Protein AF-A0A662H634-F1 (afdb_monomer)

Structure (mmCIF, N/CA/C/O backbone):
data_AF-A0A662H634-F1
#
_entry.id   AF-A0A662H634-F1
#
loop_
_atom_site.group_PDB
_atom_site.id
_atom_site.type_symbol
_atom_site.label_atom_id
_atom_site.label_alt_id
_atom_site.label_comp_id
_atom_site.label_asym_id
_atom_site.label_entity_id
_atom_site.label_seq_id
_atom_site.pdbx_PDB_ins_code
_atom_site.Cartn_x
_atom_site.Cartn_y
_atom_site.Cartn_z
_atom_site.occupancy
_atom_site.B_iso_or_equiv
_atom_site.auth_seq_id
_atom_site.auth_comp_id
_atom_site.auth_asym_id
_atom_site.auth_atom_id
_atom_site.pdbx_PDB_model_num
ATOM 1 N N . MET A 1 1 ? 1.877 15.555 -42.019 1.00 39.81 1 MET A N 1
ATOM 2 C CA . MET A 1 1 ? 2.859 14.702 -41.319 1.00 39.81 1 MET A CA 1
ATOM 3 C C . MET A 1 1 ? 2.827 15.100 -39.846 1.00 39.81 1 MET A C 1
ATOM 5 O O . MET A 1 1 ? 3.557 15.988 -39.436 1.00 39.81 1 MET A O 1
ATOM 9 N N . MET A 1 2 ? 1.861 14.572 -39.091 1.00 34.72 2 MET A N 1
ATOM 10 C CA . MET A 1 2 ? 1.722 14.847 -37.657 1.00 34.72 2 MET A CA 1
ATOM 11 C C . MET A 1 2 ? 2.423 13.719 -36.911 1.00 34.72 2 MET A C 1
ATOM 13 O O . MET A 1 2 ? 2.082 12.555 -37.086 1.00 34.72 2 MET A O 1
ATOM 17 N N . THR A 1 3 ? 3.458 14.060 -36.155 1.00 41.88 3 THR A N 1
ATOM 18 C CA . THR A 1 3 ? 4.198 13.110 -35.330 1.00 41.88 3 THR A CA 1
ATOM 19 C C . THR A 1 3 ? 3.348 12.722 -34.128 1.00 41.88 3 THR A C 1
ATOM 21 O O . THR A 1 3 ? 3.136 13.541 -33.231 1.00 41.88 3 THR A O 1
ATOM 24 N N . ASP A 1 4 ? 2.897 11.470 -34.111 1.00 47.62 4 ASP A N 1
ATOM 25 C CA . ASP A 1 4 ? 2.401 10.765 -32.931 1.00 47.62 4 ASP A CA 1
ATOM 26 C C . ASP A 1 4 ? 3.475 10.758 -31.832 1.00 47.62 4 ASP A C 1
ATOM 28 O O . ASP A 1 4 ? 4.291 9.846 -31.719 1.00 47.62 4 ASP A O 1
ATOM 32 N N . LYS A 1 5 ? 3.484 11.803 -31.001 1.00 41.69 5 LYS A N 1
ATOM 33 C CA . LYS A 1 5 ? 4.207 11.848 -29.722 1.00 41.69 5 LYS A CA 1
ATOM 34 C C . LYS A 1 5 ? 3.255 11.565 -28.557 1.00 41.69 5 LYS A C 1
ATOM 36 O O . LYS A 1 5 ? 3.166 12.338 -27.611 1.00 41.69 5 LYS A O 1
ATOM 41 N N . ARG A 1 6 ? 2.527 10.449 -28.620 1.00 43.12 6 ARG A N 1
ATOM 42 C CA . ARG A 1 6 ? 1.824 9.877 -27.458 1.00 43.12 6 ARG A CA 1
ATOM 43 C C . ARG A 1 6 ? 2.314 8.456 -27.212 1.00 43.12 6 ARG A C 1
ATOM 45 O O . ARG A 1 6 ? 1.609 7.487 -27.463 1.00 43.12 6 ARG A O 1
ATOM 52 N N . LYS A 1 7 ? 3.560 8.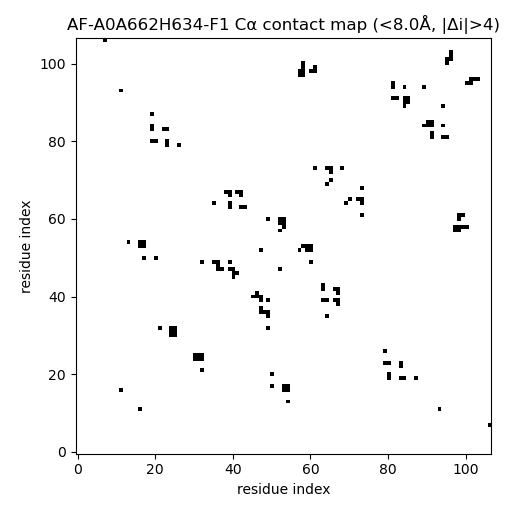337 -26.764 1.00 44.69 7 LYS A N 1
ATOM 53 C CA . LYS A 1 7 ? 4.118 7.099 -26.212 1.00 44.69 7 LYS A CA 1
ATOM 54 C C . LYS A 1 7 ? 5.075 7.456 -25.080 1.00 44.69 7 LYS A C 1
ATOM 56 O O . LYS A 1 7 ? 6.254 7.627 -25.352 1.00 44.69 7 LYS A O 1
ATOM 61 N N . SER A 1 8 ? 4.551 7.579 -23.861 1.00 37.19 8 SER A N 1
ATOM 62 C CA . SER A 1 8 ? 5.270 7.257 -22.610 1.00 37.19 8 SER A CA 1
ATOM 63 C C . SER A 1 8 ? 4.442 7.540 -21.344 1.00 37.19 8 SER A C 1
ATOM 65 O O . SER A 1 8 ? 4.981 7.955 -20.329 1.00 37.19 8 SER A O 1
ATOM 67 N N . SER A 1 9 ? 3.137 7.260 -21.342 1.00 39.94 9 SER A N 1
ATOM 68 C CA . SER A 1 9 ? 2.510 6.789 -20.105 1.00 39.94 9 SER A CA 1
ATOM 69 C C . SER A 1 9 ? 2.287 5.297 -20.296 1.00 39.94 9 SER A C 1
ATOM 71 O O . SER A 1 9 ? 1.316 4.850 -20.906 1.00 39.94 9 SER A O 1
ATOM 73 N N . GLU A 1 10 ? 3.268 4.494 -19.886 1.00 45.38 10 GLU A N 1
ATOM 74 C CA . GLU A 1 10 ? 2.997 3.081 -19.650 1.00 45.38 10 GLU A CA 1
ATOM 75 C C . GLU A 1 10 ? 1.942 3.036 -18.546 1.00 45.38 10 GLU A C 1
ATOM 77 O O . GLU A 1 10 ? 2.260 3.136 -17.364 1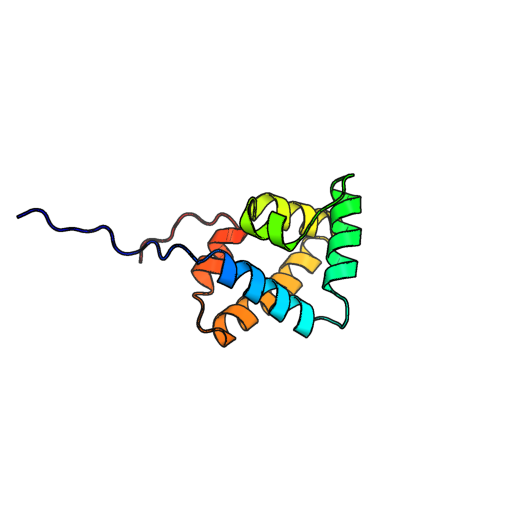.00 45.38 10 GLU A O 1
ATOM 82 N N . ASN A 1 11 ? 0.670 2.959 -18.944 1.00 50.41 11 ASN A N 1
ATOM 83 C CA . ASN A 1 11 ? -0.420 2.579 -18.063 1.00 50.41 11 ASN A CA 1
ATOM 84 C C . ASN A 1 11 ? 0.027 1.285 -17.384 1.00 50.41 11 ASN A C 1
ATOM 86 O O . ASN A 1 11 ? 0.078 0.235 -18.031 1.00 50.41 11 ASN A O 1
ATOM 90 N N . ILE A 1 12 ? 0.427 1.366 -16.114 1.00 59.72 12 ILE A N 1
ATOM 91 C CA . ILE A 1 12 ? 0.745 0.179 -15.333 1.00 59.72 12 ILE A CA 1
ATOM 92 C C . ILE A 1 12 ? -0.548 -0.628 -15.309 1.00 59.72 12 ILE A C 1
ATOM 94 O O . ILE A 1 12 ? -1.547 -0.206 -14.732 1.00 59.72 12 ILE A O 1
ATOM 98 N N . ASP A 1 13 ? -0.536 -1.755 -16.014 1.00 73.56 13 ASP A N 1
ATOM 99 C CA . ASP A 1 13 ? -1.651 -2.688 -16.064 1.00 73.56 13 ASP A CA 1
ATOM 100 C C . ASP A 1 13 ? -2.099 -2.998 -14.629 1.00 73.56 13 ASP A C 1
ATOM 102 O O . ASP A 1 13 ? -1.294 -3.418 -13.794 1.00 73.56 13 ASP A O 1
ATOM 106 N N . GLY A 1 14 ? -3.379 -2.766 -14.333 1.00 73.06 14 GLY A N 1
ATOM 107 C CA . GLY A 1 14 ? -3.935 -2.950 -12.996 1.00 73.06 14 GLY A CA 1
ATOM 108 C C . GLY A 1 14 ? -3.701 -4.350 -12.426 1.00 73.06 14 GLY A C 1
ATOM 109 O O . GLY A 1 14 ? -3.519 -4.509 -11.218 1.00 73.06 14 GLY A O 1
ATOM 110 N N . SER A 1 15 ? -3.608 -5.364 -13.292 1.00 80.50 15 SER A N 1
ATOM 111 C CA . SER A 1 15 ? -3.259 -6.727 -12.886 1.00 80.50 15 SER A CA 1
ATOM 112 C C . SER A 1 15 ? -1.840 -6.823 -12.304 1.00 80.50 15 SER A C 1
ATOM 114 O O . SER A 1 15 ? -1.627 -7.533 -11.318 1.00 80.50 15 SER A O 1
ATOM 116 N N . LYS A 1 16 ? -0.890 -6.035 -12.825 1.00 88.31 16 LYS A N 1
ATOM 117 C CA . LYS A 1 16 ? 0.495 -5.963 -12.338 1.00 88.31 16 LYS A CA 1
ATOM 118 C C . LYS A 1 16 ? 0.601 -5.251 -10.992 1.00 88.31 16 LYS A C 1
ATOM 120 O O . LYS A 1 16 ? 1.440 -5.642 -10.186 1.00 88.31 16 LYS A O 1
ATOM 125 N N . VAL A 1 17 ? -0.250 -4.257 -10.715 1.00 88.25 17 VAL A N 1
ATOM 126 C CA . VAL A 1 17 ? -0.304 -3.592 -9.395 1.00 88.25 17 VAL A CA 1
ATOM 127 C C . VAL A 1 17 ? -0.755 -4.578 -8.319 1.00 88.25 17 VAL A C 1
ATOM 129 O O . VAL A 1 17 ? -0.113 -4.705 -7.277 1.00 88.25 17 VAL A O 1
ATOM 132 N N . VAL A 1 18 ? -1.822 -5.335 -8.590 1.00 92.94 18 VAL A N 1
ATOM 133 C CA . VAL A 1 18 ? -2.321 -6.355 -7.659 1.00 92.94 18 VAL A CA 1
ATOM 134 C C 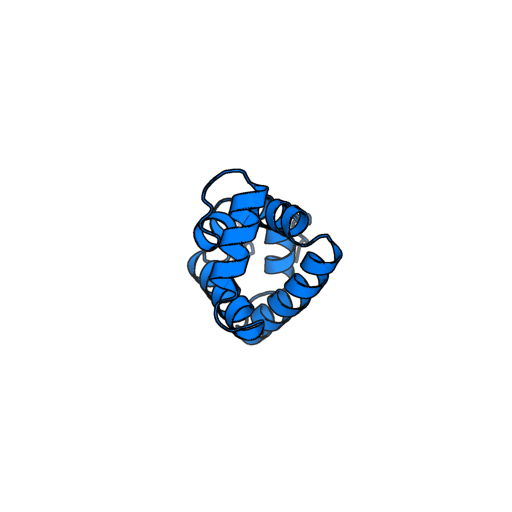. VAL A 1 18 ? -1.280 -7.452 -7.439 1.00 92.94 18 VAL A C 1
ATOM 136 O O . VAL A 1 18 ? -1.032 -7.844 -6.297 1.00 92.94 18 VAL A O 1
ATOM 139 N N . GLU A 1 19 ? -0.637 -7.937 -8.504 1.00 95.38 19 GLU A N 1
ATOM 140 C CA . GLU A 1 19 ? 0.426 -8.939 -8.387 1.00 95.38 19 GLU A CA 1
ATOM 141 C C . GLU A 1 19 ? 1.624 -8.412 -7.584 1.00 95.38 19 GLU A C 1
ATOM 143 O O . GLU A 1 19 ? 2.136 -9.119 -6.713 1.00 95.38 19 GLU A O 1
ATOM 148 N N . LEU A 1 20 ? 2.034 -7.163 -7.820 1.00 95.56 20 LEU A N 1
ATOM 149 C CA . LEU A 1 20 ? 3.108 -6.507 -7.080 1.00 95.56 20 LEU A CA 1
ATOM 150 C C . LEU A 1 20 ? 2.809 -6.460 -5.579 1.00 95.56 20 LEU A C 1
ATOM 152 O O . LEU A 1 20 ? 3.666 -6.821 -4.769 1.00 95.56 20 LEU A O 1
ATOM 156 N N . ILE A 1 21 ? 1.594 -6.066 -5.197 1.00 95.44 21 ILE A N 1
ATOM 157 C CA . ILE A 1 21 ? 1.186 -6.009 -3.788 1.00 95.44 21 ILE A CA 1
ATOM 158 C C . ILE A 1 21 ? 1.146 -7.410 -3.185 1.00 95.44 21 ILE A C 1
ATOM 160 O O . ILE A 1 21 ? 1.713 -7.620 -2.117 1.00 95.44 21 ILE A O 1
ATOM 164 N N . ARG A 1 22 ? 0.573 -8.398 -3.884 1.00 95.69 22 ARG A N 1
ATOM 165 C CA . ARG A 1 22 ? 0.578 -9.799 -3.427 1.00 95.69 22 ARG A CA 1
ATOM 166 C C . ARG A 1 22 ? 1.994 -10.311 -3.175 1.00 95.69 22 ARG A C 1
ATOM 168 O O . ARG A 1 22 ? 2.259 -10.880 -2.117 1.00 95.69 22 ARG A O 1
ATOM 175 N N . LYS A 1 23 ? 2.923 -10.089 -4.111 1.00 96.25 23 LYS A N 1
ATOM 176 C CA . LYS A 1 23 ? 4.320 -10.520 -3.946 1.00 96.25 23 LYS A CA 1
ATOM 177 C C . LYS A 1 23 ? 5.010 -9.784 -2.805 1.00 96.25 23 LYS A C 1
ATOM 179 O O . LYS A 1 23 ? 5.686 -10.427 -2.005 1.00 96.25 23 LYS A O 1
ATOM 184 N N . THR A 1 24 ? 4.796 -8.478 -2.685 1.00 96.69 24 THR A N 1
ATOM 185 C CA . THR A 1 24 ? 5.330 -7.665 -1.581 1.00 96.69 24 THR A CA 1
ATOM 186 C C . THR A 1 24 ? 4.857 -8.210 -0.237 1.00 96.69 24 THR A C 1
ATOM 188 O O . THR A 1 24 ? 5.668 -8.492 0.641 1.00 96.69 24 THR A O 1
ATOM 191 N N . ASN A 1 25 ? 3.559 -8.466 -0.109 1.00 96.19 25 ASN A N 1
ATOM 192 C CA . ASN A 1 25 ? 2.944 -8.977 1.109 1.00 96.19 25 ASN A CA 1
ATOM 193 C C . ASN A 1 25 ? 3.453 -10.379 1.464 1.00 96.19 25 ASN A C 1
ATOM 195 O O . ASN A 1 25 ? 3.791 -10.635 2.618 1.00 96.19 25 ASN A O 1
ATOM 199 N N . SER A 1 26 ? 3.621 -11.252 0.466 1.00 94.75 26 SER A N 1
ATOM 200 C CA . SER A 1 26 ? 4.178 -12.596 0.662 1.00 94.75 26 SER A CA 1
ATOM 201 C C . SER A 1 26 ? 5.629 -12.599 1.168 1.00 94.75 26 SER A C 1
ATOM 203 O O . SER A 1 26 ? 6.029 -13.528 1.867 1.00 94.75 26 SER A O 1
ATOM 205 N N . LYS A 1 27 ? 6.410 -11.552 0.857 1.00 95.38 27 LYS A N 1
ATOM 206 C CA . LYS A 1 27 ? 7.790 -11.372 1.340 1.00 95.38 27 LYS A CA 1
ATOM 207 C C . LYS A 1 27 ? 7.866 -10.840 2.769 1.00 95.38 27 LYS A C 1
ATOM 209 O O . LYS A 1 27 ? 8.893 -11.029 3.413 1.00 95.38 27 LYS A O 1
ATOM 214 N N . LEU A 1 28 ? 6.831 -10.146 3.242 1.00 93.94 28 LEU A N 1
ATOM 215 C CA . LEU A 1 28 ? 6.821 -9.542 4.575 1.00 93.94 28 LEU A CA 1
ATOM 216 C C . LEU A 1 28 ? 6.520 -10.581 5.650 1.00 93.94 28 LEU A C 1
ATOM 218 O O . LEU A 1 28 ? 7.284 -10.720 6.601 1.00 93.94 28 LEU A O 1
ATOM 222 N N . ALA A 1 29 ? 5.415 -11.308 5.499 1.00 91.56 29 ALA A N 1
ATOM 223 C CA . ALA A 1 29 ? 5.038 -12.376 6.412 1.00 91.56 29 ALA A CA 1
ATOM 224 C C . ALA A 1 29 ? 3.935 -13.260 5.811 1.00 91.56 29 ALA A C 1
ATOM 226 O O . ALA A 1 29 ? 3.110 -12.782 5.021 1.00 91.56 29 ALA A O 1
ATOM 227 N N . PRO A 1 30 ? 3.822 -14.523 6.258 1.00 90.62 30 PRO A N 1
ATOM 228 C CA . PRO A 1 30 ? 2.611 -15.302 6.047 1.00 90.62 30 PRO A CA 1
ATOM 229 C C . PRO A 1 30 ? 1.381 -14.529 6.536 1.00 90.62 30 PRO A C 1
ATOM 231 O O . PRO A 1 30 ? 1.378 -13.972 7.632 1.00 90.62 30 PRO A O 1
ATOM 234 N N . HIS A 1 31 ? 0.324 -14.507 5.723 1.00 90.12 31 HIS A N 1
ATOM 235 C CA . HIS A 1 31 ? -0.948 -13.839 6.031 1.00 90.12 31 HIS A CA 1
ATOM 236 C C . HIS A 1 31 ? -0.886 -12.315 6.214 1.00 90.12 31 HIS A C 1
ATOM 238 O O . HIS A 1 31 ? -1.870 -11.737 6.685 1.00 90.12 31 HIS A O 1
ATOM 244 N N . TRP A 1 32 ? 0.201 -11.655 5.801 1.00 94.81 32 TRP A N 1
ATOM 245 C CA . TRP A 1 32 ? 0.313 -10.198 5.873 1.00 94.81 32 TRP A CA 1
ATOM 246 C C . TRP A 1 32 ? -0.885 -9.483 5.228 1.00 94.81 32 TRP A C 1
ATOM 248 O O . TRP A 1 32 ? -1.404 -8.536 5.807 1.00 94.81 32 TRP A O 1
ATOM 258 N N . ASP A 1 33 ? -1.414 -9.999 4.112 1.00 95.00 33 ASP A N 1
ATOM 259 C CA . ASP A 1 33 ? -2.611 -9.456 3.450 1.00 95.00 33 ASP A CA 1
ATOM 260 C C . ASP A 1 33 ? -3.819 -9.321 4.391 1.00 95.00 33 ASP A C 1
ATOM 262 O O . ASP A 1 33 ? -4.538 -8.325 4.356 1.00 95.00 33 ASP A O 1
ATOM 266 N N . ARG A 1 34 ? -4.040 -10.314 5.266 1.00 95.38 34 ARG A N 1
ATOM 267 C CA . ARG A 1 34 ? -5.170 -10.315 6.208 1.00 95.38 34 ARG A CA 1
ATOM 268 C C . ARG A 1 34 ? -4.970 -9.286 7.310 1.00 95.38 34 ARG A C 1
ATOM 270 O O . ARG A 1 34 ? -5.922 -8.612 7.693 1.00 95.38 34 ARG A O 1
ATOM 277 N N . LEU A 1 35 ? -3.741 -9.169 7.811 1.00 96.19 35 LEU A N 1
ATOM 278 C CA . LEU A 1 35 ? -3.389 -8.196 8.840 1.00 96.19 35 LEU A CA 1
ATOM 279 C C . LEU A 1 35 ? -3.497 -6.770 8.286 1.00 96.19 35 LEU A C 1
ATOM 281 O O . LEU A 1 35 ? -4.134 -5.917 8.902 1.00 96.19 35 LEU A O 1
ATOM 285 N N . LEU A 1 36 ? -2.961 -6.544 7.087 1.00 97.12 36 LEU A N 1
ATOM 286 C CA . LEU A 1 36 ? -3.063 -5.282 6.366 1.00 97.12 36 LEU A CA 1
ATOM 287 C C . LEU A 1 36 ? -4.530 -4.885 6.150 1.00 97.12 36 LEU A C 1
ATOM 289 O O . LEU A 1 36 ? -4.933 -3.797 6.560 1.00 97.12 36 LEU A O 1
ATOM 293 N N . ALA A 1 37 ? -5.354 -5.790 5.609 1.00 97.44 37 ALA A N 1
ATOM 294 C CA . ALA A 1 37 ? -6.779 -5.542 5.398 1.00 97.44 37 ALA A CA 1
ATOM 295 C C . ALA A 1 37 ? -7.531 -5.256 6.704 1.00 97.44 37 ALA A C 1
ATOM 297 O O . ALA A 1 37 ? -8.345 -4.334 6.749 1.00 97.44 37 ALA A O 1
ATOM 298 N N . TYR A 1 38 ? -7.242 -5.989 7.784 1.00 98.06 38 TYR A N 1
ATOM 299 C CA . TYR A 1 38 ? -7.854 -5.757 9.093 1.00 98.06 38 TYR A CA 1
ATOM 300 C C . TYR A 1 38 ? -7.542 -4.355 9.632 1.00 98.06 38 TYR A C 1
ATOM 302 O O . TYR A 1 38 ? -8.460 -3.607 9.979 1.00 98.06 38 TYR A O 1
ATOM 310 N N . HIS A 1 39 ? -6.264 -3.973 9.682 1.00 98.25 39 HIS A N 1
ATOM 311 C CA . HIS A 1 39 ? -5.865 -2.681 10.240 1.00 98.25 39 HIS A CA 1
ATOM 312 C C . HIS A 1 39 ? -6.295 -1.507 9.359 1.00 98.25 39 HIS A C 1
ATOM 314 O O . HIS A 1 39 ? -6.787 -0.511 9.889 1.00 98.25 39 HIS A O 1
ATOM 320 N N . MET A 1 40 ? -6.208 -1.629 8.033 1.00 98.31 40 MET A N 1
ATOM 321 C CA . MET A 1 40 ? -6.717 -0.598 7.124 1.00 98.31 40 MET A CA 1
ATOM 322 C C . MET A 1 40 ? -8.240 -0.470 7.208 1.00 98.31 40 MET A C 1
ATOM 324 O O . MET A 1 40 ? -8.751 0.646 7.219 1.00 98.31 40 MET A O 1
ATOM 328 N N . SER A 1 41 ? -8.973 -1.577 7.369 1.00 98.44 41 SER A N 1
ATOM 329 C CA . SER A 1 41 ? -10.425 -1.530 7.596 1.00 98.44 41 SER A CA 1
ATOM 330 C C . SER A 1 41 ? -10.773 -0.807 8.902 1.00 98.44 41 SER A C 1
ATOM 332 O O . SER A 1 41 ? -11.687 0.017 8.950 1.00 98.44 41 SER A O 1
ATOM 334 N N . LYS A 1 42 ? -10.011 -1.057 9.977 1.00 98.25 42 LYS A N 1
ATOM 335 C CA . LYS A 1 42 ? -10.156 -0.325 11.246 1.00 98.25 42 LYS A CA 1
ATOM 336 C C . LYS A 1 42 ? -9.843 1.162 11.083 1.00 98.25 42 LYS A C 1
ATOM 338 O O . LYS A 1 42 ? -10.594 1.987 11.593 1.00 98.25 42 LYS A O 1
ATOM 343 N N . ALA A 1 43 ? -8.787 1.504 10.350 1.00 97.81 43 ALA A N 1
ATOM 344 C CA . ALA A 1 43 ? -8.410 2.885 10.066 1.00 97.81 43 ALA A CA 1
ATOM 345 C C . ALA A 1 43 ? -9.469 3.621 9.223 1.00 97.81 43 ALA A C 1
ATOM 347 O O . ALA A 1 43 ? -9.714 4.809 9.453 1.00 97.81 43 ALA A O 1
ATOM 348 N N . ALA A 1 44 ? -10.120 2.920 8.294 1.00 97.56 44 ALA A N 1
ATOM 349 C CA . ALA A 1 44 ? -11.167 3.458 7.430 1.00 97.56 44 ALA A CA 1
ATOM 350 C C . ALA A 1 44 ? -12.551 3.523 8.100 1.00 97.56 44 ALA A C 1
ATOM 352 O O . ALA A 1 44 ? -13.423 4.246 7.631 1.00 97.56 44 ALA A O 1
ATOM 353 N N . GLY A 1 45 ? -12.782 2.747 9.165 1.00 97.81 45 GLY A N 1
ATOM 354 C CA . GLY A 1 45 ? -14.113 2.576 9.757 1.00 97.81 45 GLY A CA 1
ATOM 355 C C . GLY A 1 45 ? -15.079 1.761 8.882 1.00 97.81 45 GLY A C 1
ATOM 356 O O . GLY A 1 45 ? -16.282 1.773 9.127 1.00 97.81 45 GLY A O 1
ATOM 357 N N . ARG A 1 46 ? -14.567 1.052 7.867 1.00 97.62 46 ARG A N 1
ATOM 358 C CA . ARG A 1 46 ? -15.329 0.227 6.913 1.00 97.62 46 ARG A CA 1
ATOM 359 C C . ARG A 1 46 ? -14.504 -0.975 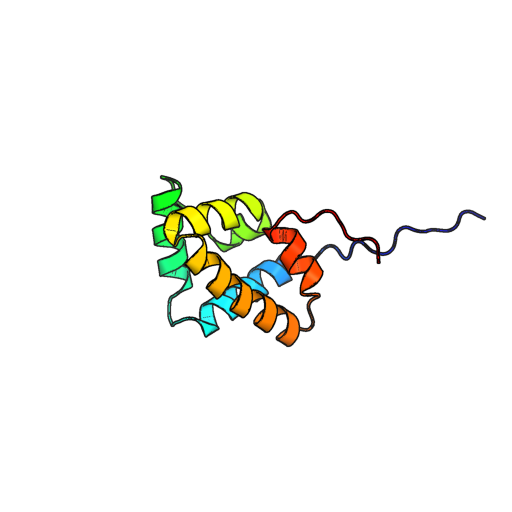6.462 1.00 97.62 46 ARG A C 1
ATOM 361 O O . ARG A 1 46 ? -13.290 -0.974 6.612 1.00 97.62 46 ARG A O 1
ATOM 368 N N . GLY A 1 47 ? -15.149 -1.981 5.874 1.00 96.81 47 GLY A N 1
ATOM 369 C CA . GLY A 1 47 ? -14.430 -3.070 5.209 1.00 96.81 47 GLY A CA 1
ATOM 370 C C . GLY A 1 47 ? -13.630 -2.554 4.009 1.00 96.81 47 GLY A C 1
ATOM 371 O O . GLY A 1 47 ? -14.162 -1.809 3.183 1.00 96.81 47 GLY A O 1
ATOM 372 N N . VAL A 1 48 ? -12.358 -2.943 3.929 1.00 96.62 48 VAL A N 1
ATOM 373 C CA . VAL A 1 48 ? -11.433 -2.586 2.848 1.00 96.62 48 VAL A CA 1
ATOM 374 C C . VAL A 1 48 ? -10.917 -3.860 2.183 1.00 96.62 48 VAL A C 1
ATOM 376 O O . VAL A 1 48 ? -10.301 -4.699 2.840 1.00 96.62 48 VAL A O 1
ATOM 379 N N . ASP A 1 49 ? -11.128 -3.978 0.870 1.00 97.00 49 ASP A N 1
ATOM 380 C CA . ASP A 1 49 ? -10.340 -4.874 0.022 1.00 97.00 49 ASP A CA 1
ATOM 381 C C . ASP A 1 49 ? -9.076 -4.124 -0.404 1.00 97.00 49 ASP A C 1
ATOM 383 O O . ASP A 1 49 ? -9.134 -3.142 -1.143 1.00 97.00 49 ASP A O 1
ATOM 387 N N . ILE A 1 50 ? -7.930 -4.568 0.105 1.00 95.94 50 ILE A N 1
ATOM 388 C CA . ILE A 1 50 ? -6.648 -3.885 -0.088 1.00 95.94 50 ILE A CA 1
ATOM 389 C C . ILE A 1 50 ? -6.170 -3.900 -1.544 1.00 95.94 50 ILE A C 1
ATOM 391 O O . ILE A 1 50 ? -5.439 -2.996 -1.941 1.00 95.94 50 ILE A O 1
ATOM 395 N N . TYR A 1 51 ? -6.572 -4.891 -2.344 1.00 95.00 51 TYR A N 1
ATOM 396 C CA . TYR A 1 51 ? -6.162 -4.984 -3.744 1.00 95.00 51 TYR A CA 1
ATOM 397 C C . TYR A 1 51 ? -7.026 -4.092 -4.623 1.00 95.00 51 TYR A C 1
ATOM 399 O O . TYR A 1 51 ? -6.500 -3.384 -5.479 1.00 95.00 51 TYR A O 1
ATOM 407 N N . ASP A 1 52 ? -8.339 -4.100 -4.386 1.00 94.25 52 ASP A N 1
ATOM 408 C CA . ASP A 1 52 ? -9.266 -3.204 -5.076 1.00 94.25 52 ASP A CA 1
ATOM 409 C C . ASP A 1 52 ? -8.954 -1.739 -4.747 1.00 94.25 52 ASP A C 1
ATOM 411 O O . ASP A 1 52 ? -8.893 -0.898 -5.644 1.00 94.25 52 ASP A O 1
ATOM 415 N N . LEU A 1 53 ? -8.663 -1.452 -3.472 1.00 93.81 53 LEU A N 1
ATOM 416 C CA . LEU A 1 53 ? -8.285 -0.120 -3.017 1.00 93.81 53 LEU A CA 1
ATOM 417 C C . LEU A 1 53 ? -6.995 0.357 -3.685 1.00 93.81 53 LEU A C 1
ATOM 419 O O . LEU A 1 53 ? -6.969 1.447 -4.238 1.00 93.81 53 LEU A O 1
ATOM 423 N N . ALA A 1 54 ? -5.942 -0.462 -3.692 1.00 92.12 54 ALA A N 1
ATOM 424 C CA . ALA A 1 54 ? -4.680 -0.069 -4.308 1.00 92.12 54 ALA A CA 1
ATOM 425 C C . ALA A 1 54 ? -4.768 0.151 -5.824 1.00 92.12 54 ALA A C 1
ATOM 427 O O . ALA A 1 54 ? -3.936 0.862 -6.380 1.00 92.12 54 ALA A O 1
ATOM 428 N N . LEU A 1 55 ? -5.739 -0.473 -6.493 1.00 89.94 55 LEU A N 1
ATOM 429 C CA . LEU A 1 55 ? -5.975 -0.287 -7.919 1.00 89.94 55 LEU A CA 1
ATOM 430 C C . LEU A 1 55 ? -6.793 0.978 -8.207 1.00 89.94 55 LEU A C 1
ATOM 432 O O . LEU A 1 55 ? -6.460 1.727 -9.121 1.00 89.94 55 LEU A O 1
ATOM 436 N N . LYS A 1 56 ? -7.885 1.185 -7.464 1.00 90.12 56 LYS A N 1
ATOM 437 C CA . LYS A 1 56 ? -8.848 2.266 -7.723 1.00 90.12 56 LYS A CA 1
ATOM 438 C C . LYS A 1 56 ? -8.435 3.591 -7.105 1.00 90.12 56 LYS A C 1
ATOM 440 O O . LYS A 1 56 ? -8.645 4.631 -7.719 1.00 90.12 56 LYS A O 1
ATOM 445 N N . ASP A 1 57 ? -7.872 3.541 -5.904 1.00 92.38 57 ASP A N 1
ATOM 446 C CA . ASP A 1 57 ? -7.433 4.714 -5.160 1.00 92.38 57 ASP A CA 1
ATOM 447 C C . ASP A 1 57 ? -6.108 4.430 -4.418 1.00 92.38 57 ASP A C 1
ATOM 449 O O . ASP A 1 57 ? -6.076 4.220 -3.199 1.00 92.38 57 ASP A O 1
ATOM 453 N N . PRO A 1 58 ? -4.974 4.420 -5.149 1.00 91.19 58 PRO A N 1
ATOM 454 C CA . PRO A 1 58 ? -3.647 4.241 -4.558 1.00 91.19 58 PRO A CA 1
ATOM 455 C C . PRO A 1 58 ? -3.314 5.287 -3.483 1.00 91.19 58 PRO A C 1
ATOM 457 O O . PRO A 1 58 ? -2.510 5.021 -2.585 1.00 91.19 58 PRO A O 1
ATOM 460 N N . LYS A 1 59 ? -3.938 6.472 -3.555 1.00 91.44 59 LYS A N 1
ATOM 461 C CA . LYS A 1 59 ? -3.776 7.532 -2.561 1.00 91.44 59 LYS A CA 1
ATOM 462 C C . LYS A 1 59 ? -4.450 7.137 -1.255 1.00 91.44 59 LYS A C 1
ATOM 464 O O . LYS A 1 59 ? -3.782 7.124 -0.223 1.00 91.44 59 LYS A O 1
ATOM 469 N N . GLU A 1 60 ? -5.728 6.761 -1.300 1.00 95.06 60 GLU A N 1
ATOM 470 C CA . GLU A 1 60 ? -6.442 6.278 -0.115 1.00 95.06 60 GLU A CA 1
ATOM 471 C C . GLU A 1 60 ? -5.752 5.028 0.457 1.00 95.06 60 GLU A C 1
ATOM 473 O O . GLU A 1 60 ? -5.623 4.901 1.675 1.00 95.06 60 GLU A O 1
ATOM 478 N N . PHE A 1 61 ? -5.211 4.145 -0.393 1.00 96.44 61 PHE A N 1
ATOM 479 C CA . PHE A 1 61 ? -4.386 3.022 0.062 1.00 96.44 61 PHE A CA 1
ATOM 480 C C . PHE A 1 61 ? -3.207 3.486 0.926 1.00 96.44 61 PHE A C 1
ATOM 482 O O . PHE A 1 61 ? -3.052 3.013 2.054 1.00 96.44 61 PHE A O 1
ATOM 489 N N . ARG A 1 62 ? -2.388 4.423 0.429 1.00 96.31 62 ARG A N 1
ATOM 490 C CA . ARG A 1 62 ? -1.242 4.972 1.171 1.00 96.31 62 ARG A CA 1
ATOM 491 C C . ARG A 1 62 ? -1.688 5.658 2.461 1.00 96.31 62 ARG A C 1
ATOM 493 O O . ARG A 1 62 ? -1.109 5.411 3.515 1.00 96.31 62 ARG A O 1
ATOM 500 N N . GLU A 1 63 ? -2.711 6.502 2.402 1.00 96.69 63 GLU A N 1
ATOM 501 C CA . GLU A 1 63 ? -3.200 7.253 3.563 1.00 96.69 63 GLU A CA 1
ATOM 502 C C . GLU A 1 63 ? -3.729 6.325 4.663 1.00 96.69 63 GLU A C 1
ATOM 504 O O . GLU A 1 63 ? -3.390 6.492 5.838 1.00 96.69 63 GLU A O 1
ATOM 509 N N . LEU A 1 64 ? -4.501 5.299 4.299 1.00 98.06 64 LEU A N 1
ATOM 510 C CA . LEU A 1 64 ? -4.984 4.299 5.248 1.00 98.06 64 LEU A CA 1
ATOM 511 C C . LEU A 1 64 ? -3.856 3.420 5.785 1.00 98.06 64 LEU A C 1
ATOM 513 O O . LEU A 1 64 ? -3.883 3.068 6.965 1.00 98.06 64 LEU A O 1
ATOM 517 N N . PHE A 1 65 ? -2.853 3.098 4.964 1.00 97.88 65 PHE A N 1
ATOM 518 C CA . PHE A 1 65 ? -1.656 2.403 5.427 1.00 97.88 65 PHE A CA 1
ATOM 519 C C . PHE A 1 65 ? -0.943 3.228 6.503 1.00 97.88 65 PHE A C 1
ATOM 521 O O . PHE A 1 65 ? -0.689 2.728 7.598 1.00 97.88 65 PHE A O 1
ATOM 528 N N . ILE A 1 66 ? -0.658 4.502 6.226 1.00 98.00 66 ILE A N 1
ATOM 529 C CA . ILE A 1 66 ? 0.008 5.413 7.167 1.00 98.00 66 ILE A CA 1
ATOM 530 C C . ILE A 1 66 ? -0.829 5.577 8.437 1.00 98.00 66 ILE A C 1
ATOM 532 O O . ILE A 1 66 ? -0.290 5.538 9.539 1.00 98.00 66 ILE A O 1
ATOM 536 N N . LYS A 1 67 ? -2.154 5.688 8.328 1.00 98.00 67 LYS A N 1
ATOM 537 C CA . LYS A 1 67 ? -3.032 5.762 9.502 1.00 98.00 67 LYS A CA 1
ATOM 538 C C . LYS A 1 67 ? -2.980 4.490 10.358 1.00 98.00 67 LYS A C 1
ATOM 540 O O . LYS A 1 67 ? -3.110 4.572 11.576 1.00 98.00 67 LYS A O 1
ATOM 545 N N . ALA A 1 68 ? -2.804 3.327 9.737 1.00 97.88 68 ALA A N 1
ATOM 546 C CA . ALA A 1 68 ? -2.750 2.037 10.416 1.00 97.88 68 ALA A CA 1
ATOM 547 C C . ALA A 1 68 ? -1.374 1.715 11.030 1.00 97.88 68 ALA A C 1
ATOM 549 O O . ALA A 1 68 ? -1.318 1.117 12.103 1.00 97.88 68 ALA A O 1
ATOM 550 N N . PHE A 1 69 ? -0.279 2.095 10.364 1.00 96.75 69 PHE A N 1
ATOM 551 C CA . PHE A 1 69 ? 1.083 1.642 10.693 1.00 96.75 69 PHE A CA 1
ATOM 552 C C . PHE A 1 69 ? 2.101 2.778 10.886 1.00 96.75 69 PHE A C 1
ATOM 554 O O . PHE A 1 69 ? 3.261 2.523 11.212 1.00 96.75 69 PHE A O 1
ATOM 561 N N . GLY A 1 70 ? 1.683 4.029 10.705 1.00 97.25 70 GLY A N 1
ATOM 562 C CA . GLY A 1 70 ? 2.531 5.216 10.755 1.00 97.25 70 GLY A CA 1
ATOM 563 C C . GLY A 1 70 ? 3.399 5.411 9.508 1.00 97.25 70 GLY A C 1
ATOM 564 O O . GLY A 1 70 ? 3.574 4.513 8.682 1.00 97.25 70 GLY A O 1
ATOM 565 N N . GLU A 1 71 ? 3.999 6.597 9.410 1.00 96.69 71 GLU A N 1
ATOM 566 C CA . GLU A 1 71 ? 4.913 6.974 8.320 1.00 96.69 71 GLU A CA 1
ATOM 567 C C . GLU A 1 71 ? 6.134 6.047 8.243 1.00 96.69 71 GLU A C 1
ATOM 569 O O . GLU A 1 71 ? 6.529 5.599 7.171 1.00 96.69 71 GLU A O 1
ATOM 574 N N . VAL A 1 72 ? 6.704 5.673 9.395 1.00 96.25 72 VAL A N 1
ATOM 575 C CA . VAL A 1 72 ? 7.845 4.741 9.444 1.00 96.25 72 VAL A CA 1
ATOM 576 C C . VAL A 1 72 ? 7.462 3.370 8.878 1.00 96.25 72 VAL A C 1
ATOM 578 O O . VAL A 1 72 ? 8.244 2.766 8.143 1.00 96.25 72 VAL A O 1
ATOM 581 N N . GLY A 1 73 ? 6.251 2.889 9.180 1.00 96.69 73 GLY A N 1
ATOM 582 C CA . GLY A 1 73 ? 5.729 1.647 8.615 1.00 96.69 73 GLY A 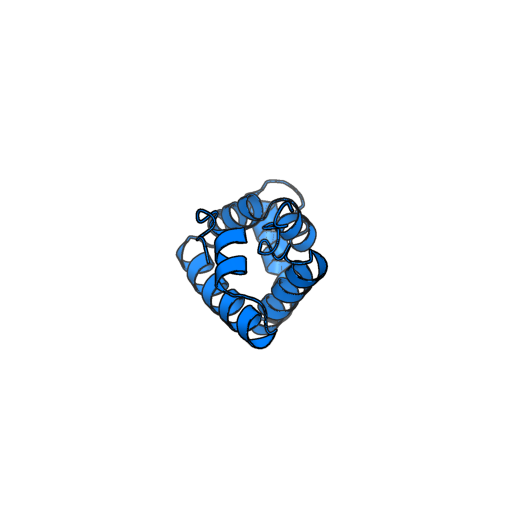CA 1
ATOM 583 C C . GLY A 1 73 ? 5.590 1.730 7.095 1.00 96.69 73 GLY A C 1
ATOM 584 O O . GLY A 1 73 ? 5.991 0.800 6.393 1.00 96.69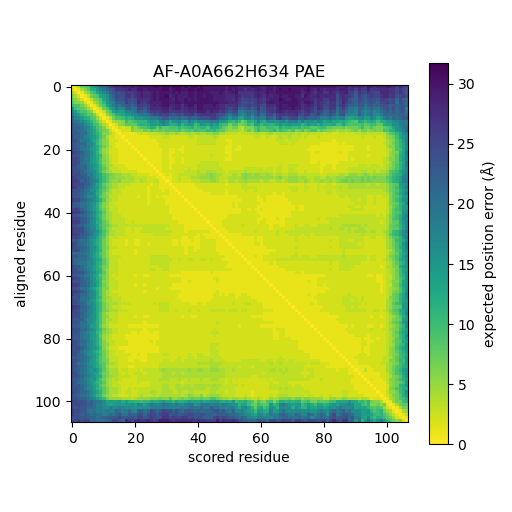 73 GLY A O 1
ATOM 585 N N . TRP A 1 74 ? 5.085 2.857 6.584 1.00 96.94 74 TRP A N 1
ATOM 586 C CA . TRP A 1 74 ? 4.987 3.104 5.146 1.00 96.94 74 TRP A CA 1
ATOM 587 C C . TRP A 1 74 ? 6.359 3.115 4.467 1.00 96.94 74 TRP A C 1
ATOM 589 O O . TRP A 1 74 ? 6.540 2.431 3.463 1.00 96.94 74 TRP A O 1
ATOM 599 N N . GLU A 1 75 ? 7.357 3.795 5.032 1.00 96.06 75 GLU A N 1
ATOM 600 C CA . GLU A 1 75 ? 8.713 3.829 4.467 1.00 96.06 75 GLU A CA 1
ATOM 601 C C . GLU A 1 75 ? 9.356 2.440 4.374 1.00 96.06 75 GLU A C 1
ATOM 603 O O . GLU A 1 75 ? 10.025 2.118 3.386 1.00 96.06 75 GLU A O 1
ATOM 608 N N . LEU A 1 76 ? 9.146 1.588 5.380 1.00 96.06 76 LEU A N 1
ATOM 609 C CA . LEU A 1 76 ? 9.631 0.208 5.357 1.00 96.06 76 LEU A CA 1
ATOM 610 C C . LEU A 1 76 ? 8.897 -0.627 4.305 1.00 96.06 76 LEU A C 1
ATOM 612 O O . LEU A 1 76 ? 9.543 -1.309 3.506 1.00 96.06 76 LEU A O 1
ATOM 616 N N . TYR A 1 77 ? 7.568 -0.535 4.261 1.00 96.62 77 TYR A N 1
ATOM 617 C CA . TYR A 1 77 ? 6.750 -1.218 3.261 1.00 96.62 77 TYR A CA 1
ATOM 618 C C . TYR A 1 77 ? 7.146 -0.810 1.839 1.00 96.62 77 TYR A C 1
ATOM 620 O O . TYR A 1 77 ? 7.405 -1.662 0.988 1.00 96.62 77 TYR A O 1
ATOM 628 N N . LYS A 1 78 ? 7.297 0.494 1.603 1.00 95.31 78 LYS A N 1
ATOM 629 C CA . LYS A 1 78 ? 7.695 1.085 0.326 1.00 95.31 78 LYS A CA 1
ATOM 630 C C . LYS A 1 78 ? 9.036 0.554 -0.168 1.00 95.31 78 LYS A C 1
ATOM 632 O O . LYS A 1 78 ? 9.165 0.233 -1.345 1.00 95.31 78 LYS A O 1
ATOM 637 N N . ARG A 1 79 ? 10.030 0.377 0.707 1.00 96.19 79 ARG A N 1
ATOM 638 C CA . ARG A 1 79 ? 11.323 -0.226 0.321 1.00 96.19 79 ARG A CA 1
ATOM 639 C C . ARG A 1 79 ? 11.161 -1.649 -0.209 1.00 96.19 79 ARG A C 1
ATOM 641 O O . ARG A 1 79 ? 11.786 -2.002 -1.208 1.00 96.19 79 ARG A O 1
ATOM 648 N N . VAL A 1 80 ? 10.318 -2.457 0.433 1.00 97.25 80 VAL A N 1
ATOM 649 C CA . VAL A 1 80 ? 10.042 -3.832 -0.013 1.00 97.25 80 VAL A CA 1
ATOM 650 C C . VAL A 1 80 ? 9.222 -3.830 -1.304 1.00 97.25 80 VAL A C 1
ATOM 652 O O . VAL A 1 8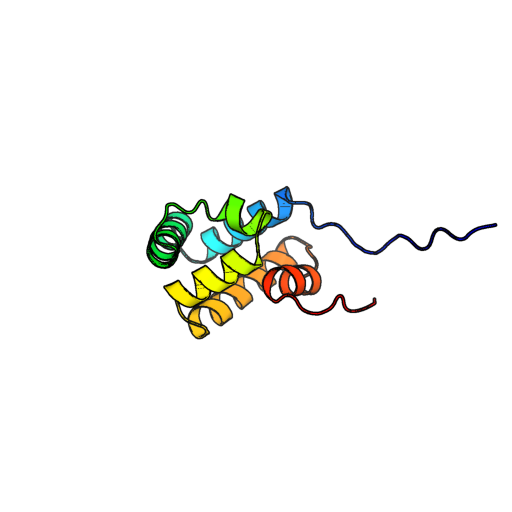0 ? 9.532 -4.600 -2.214 1.00 97.25 80 VAL A O 1
ATOM 655 N N . LEU A 1 81 ? 8.246 -2.928 -1.424 1.00 96.44 81 LEU A N 1
ATOM 656 C CA . LEU A 1 81 ? 7.435 -2.730 -2.626 1.00 96.44 81 LEU A CA 1
ATOM 657 C C . LEU A 1 81 ? 8.306 -2.386 -3.840 1.00 96.44 81 LEU A C 1
ATOM 659 O O . LEU A 1 81 ? 8.235 -3.063 -4.861 1.00 96.44 81 LEU A O 1
ATOM 663 N N . LEU A 1 82 ? 9.181 -1.383 -3.721 1.00 95.69 82 LEU A N 1
ATOM 664 C CA . LEU A 1 82 ? 10.059 -0.945 -4.811 1.00 95.69 82 LEU A CA 1
ATOM 665 C C . LEU A 1 82 ? 11.082 -2.015 -5.194 1.00 95.69 82 LEU A C 1
ATOM 667 O O . LEU A 1 82 ? 11.334 -2.229 -6.378 1.00 95.69 82 LEU A O 1
ATOM 671 N N . ARG A 1 83 ? 11.634 -2.739 -4.214 1.00 96.94 83 ARG A N 1
ATOM 672 C CA . ARG A 1 83 ? 12.502 -3.888 -4.495 1.00 96.94 83 ARG A CA 1
ATOM 673 C C . ARG A 1 83 ? 11.751 -4.974 -5.268 1.00 96.94 83 ARG A C 1
ATOM 675 O O . ARG A 1 83 ? 12.280 -5.507 -6.237 1.00 96.94 83 ARG A O 1
ATOM 682 N N . THR A 1 84 ? 10.525 -5.284 -4.855 1.00 96.62 84 THR A N 1
ATOM 683 C CA . THR A 1 84 ? 9.683 -6.289 -5.520 1.00 96.62 84 THR A CA 1
ATOM 684 C C . THR A 1 84 ? 9.312 -5.849 -6.937 1.00 96.62 84 THR A C 1
ATOM 686 O O . THR A 1 84 ? 9.335 -6.670 -7.848 1.00 96.62 84 THR A O 1
ATOM 689 N N 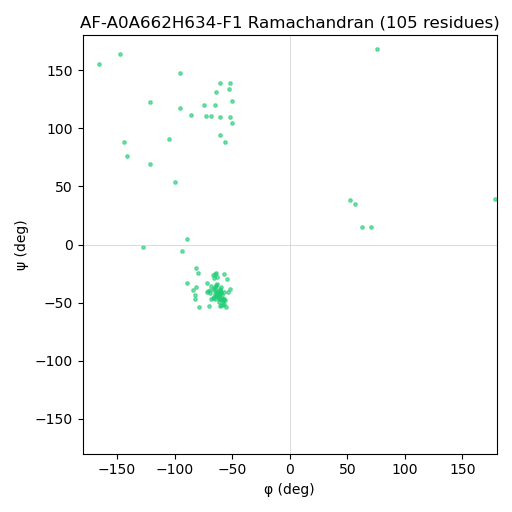. ALA A 1 85 ? 9.056 -4.555 -7.150 1.00 94.94 85 ALA A N 1
ATOM 690 C CA . ALA A 1 85 ? 8.815 -3.989 -8.474 1.00 94.94 85 ALA A CA 1
ATOM 691 C C . ALA A 1 85 ? 10.012 -4.217 -9.410 1.00 94.94 85 ALA A C 1
ATOM 693 O O . ALA A 1 85 ? 9.825 -4.742 -10.507 1.00 94.94 85 ALA A O 1
ATOM 694 N N . SER A 1 86 ? 11.236 -3.929 -8.952 1.00 94.31 86 SER A N 1
ATOM 695 C CA . SER A 1 86 ? 12.457 -4.197 -9.724 1.00 94.31 86 SER A CA 1
ATOM 696 C C . SER A 1 86 ? 12.617 -5.678 -10.074 1.00 94.31 86 SER A C 1
ATOM 698 O O . SER A 1 86 ? 12.927 -6.012 -11.212 1.00 94.31 86 SER A O 1
ATOM 700 N N . GLU A 1 87 ? 12.365 -6.583 -9.124 1.00 96.12 87 GLU A N 1
ATOM 701 C CA . GLU A 1 87 ? 12.434 -8.036 -9.355 1.00 96.12 87 GLU A CA 1
ATOM 702 C C . GLU A 1 87 ? 11.374 -8.535 -10.356 1.00 96.12 87 GLU A C 1
ATOM 704 O O . GLU A 1 87 ? 11.566 -9.556 -11.014 1.00 96.12 87 GLU A O 1
ATOM 709 N N . MET A 1 88 ? 10.261 -7.811 -10.495 1.00 93.88 88 MET A N 1
ATOM 710 C CA . MET A 1 88 ? 9.205 -8.075 -11.475 1.00 93.88 88 MET A CA 1
ATOM 711 C C . MET A 1 88 ? 9.430 -7.371 -12.824 1.00 93.88 88 MET A C 1
ATOM 713 O O . MET A 1 88 ? 8.560 -7.451 -13.691 1.00 93.88 88 MET A O 1
ATOM 717 N N . ASN A 1 89 ? 10.566 -6.692 -13.019 1.00 92.75 89 ASN A N 1
ATOM 718 C CA . ASN A 1 89 ? 10.843 -5.838 -14.181 1.00 92.75 89 ASN A CA 1
ATOM 719 C C . ASN A 1 89 ? 9.795 -4.723 -14.381 1.00 92.75 89 ASN A C 1
ATOM 721 O O . ASN A 1 89 ? 9.456 -4.368 -15.509 1.00 92.75 89 ASN A O 1
ATOM 725 N N . LEU A 1 90 ? 9.256 -4.181 -13.286 1.00 90.75 90 LEU A N 1
ATOM 726 C CA . LEU A 1 90 ? 8.384 -3.005 -13.290 1.00 90.75 90 LEU A CA 1
ATOM 727 C C . LEU A 1 90 ? 9.206 -1.748 -13.005 1.00 90.75 90 LEU A C 1
ATOM 729 O O . LEU A 1 90 ? 10.159 -1.801 -12.232 1.00 90.75 90 LEU A O 1
ATOM 733 N N . ASN A 1 91 ? 8.809 -0.607 -13.579 1.00 89.19 91 ASN A N 1
ATOM 734 C CA . ASN A 1 91 ? 9.463 0.679 -13.335 1.00 89.19 91 ASN A CA 1
ATOM 735 C C . ASN A 1 91 ? 9.221 1.155 -11.883 1.00 89.19 91 ASN A C 1
ATOM 737 O O . ASN A 1 91 ? 8.099 1.569 -11.569 1.00 89.19 91 ASN A O 1
ATOM 741 N N . PRO A 1 92 ? 10.241 1.176 -10.999 1.00 87.50 92 PRO A N 1
ATOM 742 C CA . PRO A 1 92 ? 10.052 1.560 -9.601 1.00 87.50 92 PRO A CA 1
ATOM 743 C C . PRO A 1 92 ? 9.649 3.028 -9.435 1.00 87.50 92 PRO A C 1
ATOM 745 O O . PRO A 1 92 ? 8.936 3.354 -8.492 1.00 87.50 92 PRO A O 1
ATOM 748 N N . ILE A 1 93 ? 10.059 3.912 -10.353 1.00 87.00 93 ILE A N 1
ATOM 749 C CA . ILE A 1 93 ? 9.679 5.331 -10.318 1.00 87.00 93 ILE A CA 1
ATOM 750 C C . ILE A 1 93 ? 8.189 5.480 -10.634 1.00 87.00 93 ILE A C 1
ATOM 752 O O . ILE A 1 93 ? 7.501 6.225 -9.946 1.00 87.00 93 ILE A O 1
ATOM 756 N N . GLY A 1 94 ? 7.676 4.726 -11.612 1.00 87.06 94 GLY A N 1
ATOM 757 C CA . GLY A 1 94 ? 6.243 4.695 -11.922 1.00 87.06 94 GLY A CA 1
ATOM 758 C C . GLY A 1 94 ? 5.404 4.179 -10.749 1.00 87.06 94 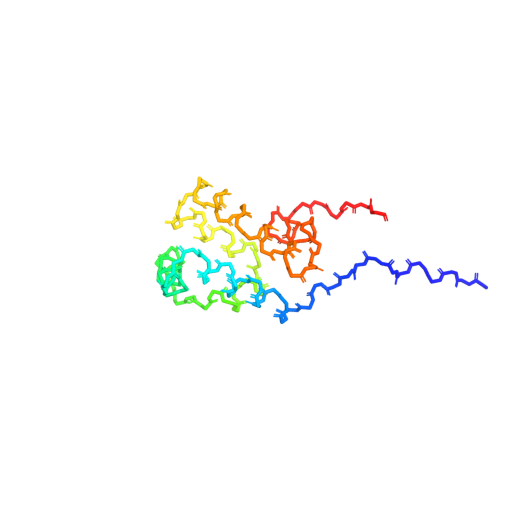GLY A C 1
ATOM 759 O O . GLY A 1 94 ? 4.381 4.768 -10.416 1.00 87.06 94 GLY A O 1
ATOM 760 N N . ILE A 1 95 ? 5.877 3.132 -10.061 1.00 89.50 95 ILE A N 1
ATOM 761 C CA . ILE A 1 95 ? 5.240 2.626 -8.833 1.00 89.50 95 ILE A CA 1
ATOM 762 C C . ILE A 1 95 ? 5.283 3.669 -7.714 1.00 89.50 95 ILE A C 1
ATOM 764 O O . ILE A 1 95 ? 4.283 3.884 -7.038 1.00 89.50 95 ILE A O 1
ATOM 768 N N . LEU A 1 96 ? 6.420 4.336 -7.513 1.00 89.00 96 LEU A N 1
ATOM 769 C CA . LEU A 1 96 ? 6.533 5.382 -6.503 1.00 89.00 96 LEU A CA 1
ATOM 770 C C . LEU A 1 96 ? 5.573 6.540 -6.795 1.00 89.00 96 LEU A C 1
ATOM 772 O O . LEU A 1 96 ? 4.849 6.965 -5.901 1.00 89.00 96 LEU A O 1
ATOM 776 N N . ALA A 1 97 ? 5.535 7.014 -8.042 1.00 87.56 97 ALA A N 1
ATOM 777 C CA . ALA A 1 97 ? 4.646 8.087 -8.470 1.00 87.56 97 ALA A CA 1
ATOM 778 C C . ALA A 1 97 ? 3.167 7.721 -8.279 1.00 87.56 97 ALA A C 1
ATOM 780 O O . ALA A 1 97 ? 2.397 8.564 -7.825 1.00 87.56 97 ALA A O 1
ATOM 781 N N . LEU A 1 98 ? 2.792 6.460 -8.534 1.00 87.94 98 LEU A N 1
ATOM 782 C CA . LEU A 1 98 ? 1.433 5.957 -8.324 1.00 87.94 98 LEU A CA 1
ATOM 783 C C . LEU A 1 98 ? 0.957 6.151 -6.876 1.00 87.94 98 LEU A C 1
ATOM 785 O O . LEU A 1 98 ? -0.158 6.616 -6.660 1.00 87.94 98 LEU A O 1
ATOM 789 N N . PHE A 1 99 ? 1.791 5.806 -5.891 1.00 87.06 99 PHE A N 1
ATOM 790 C CA . PHE A 1 99 ? 1.403 5.864 -4.477 1.00 87.06 99 PHE A CA 1
ATOM 791 C C . PHE A 1 99 ? 1.694 7.214 -3.811 1.00 87.06 99 PHE A C 1
ATOM 793 O O . PHE A 1 99 ? 0.945 7.623 -2.931 1.00 87.06 99 PHE A O 1
ATOM 800 N N . GLU A 1 100 ? 2.757 7.916 -4.204 1.00 82.75 100 GLU A N 1
ATOM 801 C CA . GLU A 1 100 ? 3.165 9.193 -3.593 1.00 82.75 100 GLU A CA 1
ATOM 802 C C . GLU A 1 100 ? 2.594 10.424 -4.317 1.00 82.75 100 GLU A C 1
ATOM 804 O O . GLU A 1 100 ? 2.790 11.543 -3.851 1.00 82.75 100 GLU A O 1
ATOM 809 N N . GLN A 1 101 ? 1.907 10.243 -5.452 1.00 68.94 101 GLN A N 1
ATOM 810 C CA . GLN A 1 101 ? 1.436 11.334 -6.318 1.00 68.94 101 GLN A CA 1
ATOM 811 C C . GLN A 1 101 ? 2.550 12.318 -6.701 1.00 68.94 101 GLN A C 1
ATOM 813 O O . GLN A 1 101 ? 2.336 13.530 -6.774 1.00 68.94 101 GLN A O 1
ATOM 818 N N . LEU A 1 102 ? 3.758 11.800 -6.947 1.00 59.41 102 LEU A N 1
ATOM 819 C CA . LEU A 1 102 ? 4.827 12.618 -7.512 1.00 59.41 102 LEU A CA 1
ATOM 820 C C . LEU A 1 102 ? 4.363 13.143 -8.880 1.00 59.41 102 LEU A C 1
ATOM 822 O O . LEU A 1 102 ? 3.748 12.377 -9.628 1.00 59.41 102 LEU A O 1
ATOM 826 N N . PRO A 1 103 ? 4.638 14.417 -9.223 1.00 49.81 103 PRO A N 1
ATOM 827 C CA . PRO A 1 103 ? 4.359 14.912 -10.564 1.00 49.81 103 PRO A CA 1
ATOM 828 C C . PRO A 1 103 ? 4.999 13.967 -11.584 1.00 49.81 103 PRO A C 1
ATOM 830 O O . PRO A 1 103 ? 6.116 13.494 -11.354 1.00 49.81 103 PRO A O 1
ATOM 833 N N . GLU A 1 104 ? 4.289 13.669 -12.679 1.00 48.84 104 GLU A N 1
ATOM 834 C CA . GLU A 1 104 ? 4.839 12.862 -13.770 1.00 48.84 104 GLU A CA 1
ATOM 835 C C . GLU A 1 104 ? 6.185 13.469 -14.186 1.00 48.84 104 GLU A C 1
ATOM 837 O O . GLU A 1 104 ? 6.254 14.583 -14.705 1.00 48.84 104 GLU A O 1
ATOM 842 N N . MET A 1 105 ? 7.274 12.765 -13.876 1.00 42.94 105 MET A N 1
ATOM 843 C CA . MET A 1 105 ? 8.611 13.200 -14.253 1.00 42.94 105 MET A CA 1
ATOM 844 C C . MET A 1 105 ? 8.757 12.936 -15.754 1.00 42.94 105 MET A C 1
ATOM 846 O O . MET A 1 105 ? 8.613 11.782 -16.167 1.00 42.94 105 MET A O 1
ATOM 850 N N . PRO A 1 106 ? 9.013 13.966 -16.580 1.00 39.19 106 PRO A N 1
ATOM 851 C CA . PRO A 1 106 ? 9.209 13.763 -18.005 1.00 39.19 106 PRO A CA 1
ATOM 852 C C . PRO A 1 106 ? 10.485 12.938 -18.212 1.00 39.19 106 PRO A C 1
ATOM 854 O O . PRO A 1 106 ? 11.563 13.353 -17.785 1.00 39.19 106 PRO A O 1
ATOM 857 N N . PHE A 1 107 ? 10.340 11.770 -18.840 1.00 45.06 107 PHE A N 1
ATOM 858 C CA . PHE A 1 107 ? 11.443 10.972 -19.380 1.00 45.06 107 PHE A CA 1
ATOM 859 C C . PHE A 1 107 ? 11.596 11.252 -20.875 1.00 45.06 107 PHE A C 1
ATOM 861 O O . PHE A 1 107 ? 10.561 11.224 -21.584 1.00 45.06 107 PHE A O 1
#

Secondary structure (DSSP, 8-state):
-------------HHHHHHHHHHHHHHH-TTHHHHHHHHHHHHHTS---HHHHHHH-HHHHHHHHHHHHHHHHHHHHHHHHHHHHHHTT--HHHHHHHHH-------

Foldseek 3Di:
DDDPPPPDPPPCPLVNQLVLVVVLQVVVDVPSQVVLQVQLCVLVVHRDDLSVCCSPPLQSSLVSQCSRQNPVSSVVSLVSSLVSCVVVVHDSVSVCCSNVVDPPDDD

Mean predicted aligned error: 7.27 Å

pLDDT: mean 85.37, std 19.0, range [34.72, 98.44]

Sequence (107 aa):
MMTDKRKSSENIDGSKVVELIRKTNSKLAPHWDRLLAYHMSKAAGRGVDIYDLALKDPKEFRELFIKAFGEVGWELYKRVLLRTASEMNLNPIGILALFEQLPEMPF

Radius of gyration: 15.04 Å; Cα contacts (8 Å, |Δi|>4): 90; chains: 1; bounding box: 28×30×53 Å

Solvent-accessible surface area (backbone atoms only — not comparable to full-atom values): 6179 Å² total; per-residue (Å²): 139,82,81,86,83,84,84,85,78,79,73,74,52,61,69,57,55,43,48,46,51,53,54,31,33,62,71,73,37,88,65,34,63,59,54,51,27,51,41,31,12,62,58,66,75,43,94,48,59,62,56,62,34,48,63,76,36,27,52,60,38,44,53,28,45,28,68,53,54,34,65,70,45,44,56,54,50,47,54,47,41,41,53,45,26,50,77,68,76,41,63,43,66,60,56,46,29,59,47,68,66,49,74,85,74,89,127